Protein AF-A0A087TFD6-F1 (afdb_monomer_lite)

Secondary structure (DSSP, 8-state):
-HHHHHHHHHHHHH-TT-BHHHHHHHHHHHHSS---HHHHHHHHHHTT--PBPPP----SSS------

InterPro domains:
 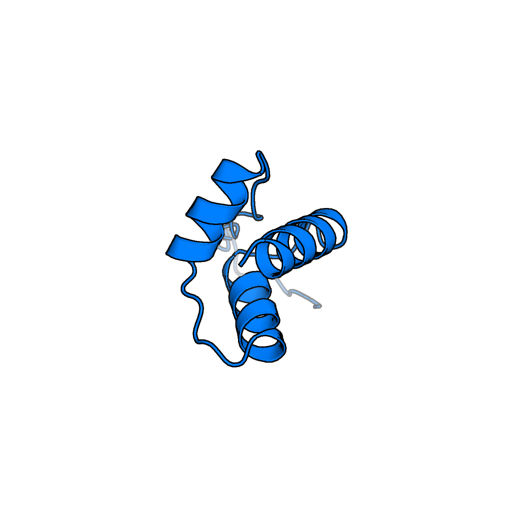 IPR002492 Transposase, Tc1-like [PF01498] (6-68)

Sequence (68 aa):
MPNEDQYLAVTAKRNRQSTASDLSRQLSSASGTTISRQTVYRRLGQIGLCARRPVRCVPLTATHCRLR

Radius of gyration: 14.44 Å; chains: 1; bounding box: 27×33×35 Å

Organism: Stegodyphus mimosarum (NCBI:txid407821)

pLDDT: mean 82.71, std 9.72, range [58.59, 91.88]

Foldseek 3Di:
DVVLLVVLVVVCVVCVQAALVRSQVVSCVVVVDRDDSVNSQVSCVVVVHDGDDDDPPPPPDPPDDDDD

Structure (mmCIF, N/CA/C/O backbone):
data_AF-A0A087TFD6-F1
#
_entry.id   AF-A0A087TFD6-F1
#
loop_
_atom_site.group_PDB
_atom_site.id
_atom_site.type_symbol
_atom_site.label_atom_id
_atom_site.label_alt_id
_atom_site.label_comp_id
_atom_site.label_asym_id
_atom_site.label_entity_id
_atom_site.label_seq_id
_atom_site.pdbx_PDB_ins_code
_atom_site.Cartn_x
_atom_site.Cartn_y
_atom_site.Cartn_z
_atom_site.occupancy
_atom_site.B_iso_or_equiv
_atom_site.auth_seq_id
_atom_site.auth_comp_id
_atom_site.auth_asym_id
_atom_site.auth_atom_id
_atom_site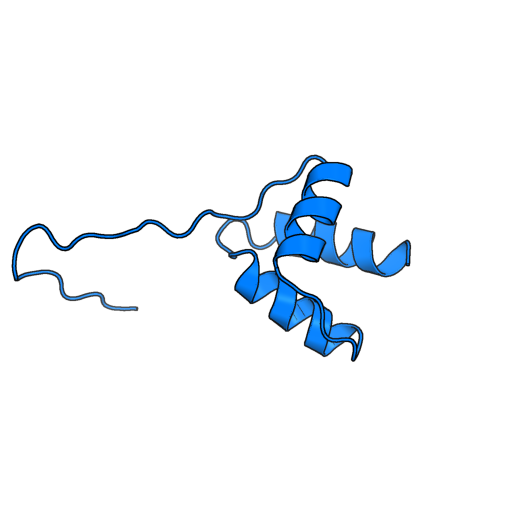.pdbx_PDB_model_num
ATOM 1 N N . MET A 1 1 ? -7.554 4.829 10.164 1.00 61.38 1 MET A N 1
ATOM 2 C CA . MET A 1 1 ? -7.185 5.615 11.365 1.00 61.38 1 MET A CA 1
ATOM 3 C C . MET A 1 1 ? -5.899 6.370 11.074 1.00 61.38 1 MET A C 1
ATOM 5 O O . MET A 1 1 ? -5.039 5.768 10.440 1.00 61.38 1 MET A O 1
ATOM 9 N N . PRO A 1 2 ? -5.723 7.622 11.532 1.00 68.00 2 PRO A N 1
ATOM 10 C CA . PRO A 1 2 ? -4.512 8.409 11.253 1.00 68.00 2 PRO A CA 1
ATOM 11 C C . PRO A 1 2 ? -3.208 7.668 11.604 1.00 68.00 2 PRO A C 1
ATOM 13 O O . PRO A 1 2 ? -2.206 7.785 10.903 1.00 68.00 2 PRO A O 1
ATOM 16 N N . ASN A 1 3 ? -3.255 6.826 12.642 1.00 80.38 3 ASN A N 1
ATOM 17 C CA . ASN A 1 3 ? -2.126 6.019 13.102 1.00 80.38 3 ASN A CA 1
ATOM 18 C C . ASN A 1 3 ? -1.711 4.911 12.113 1.00 80.38 3 ASN A C 1
ATOM 20 O O . ASN A 1 3 ? -0.529 4.614 11.964 1.00 80.38 3 ASN A O 1
ATOM 24 N N . GLU A 1 4 ? -2.671 4.307 11.405 1.00 78.94 4 GLU A N 1
ATOM 25 C CA . GLU A 1 4 ? -2.394 3.243 10.426 1.00 78.94 4 GLU A CA 1
ATOM 26 C C . GLU A 1 4 ? -1.688 3.795 9.191 1.00 78.94 4 GLU A C 1
ATOM 28 O O . GLU A 1 4 ? -0.816 3.138 8.629 1.00 78.94 4 GLU A O 1
ATOM 33 N N . ASP A 1 5 ? -2.055 5.006 8.776 1.00 84.88 5 ASP A N 1
ATOM 34 C CA . ASP A 1 5 ? -1.493 5.638 7.586 1.00 84.88 5 ASP A CA 1
ATOM 35 C C . ASP A 1 5 ? -0.071 6.146 7.864 1.00 84.88 5 ASP A C 1
ATOM 37 O O . ASP A 1 5 ? 0.806 6.032 7.007 1.00 84.88 5 ASP A O 1
ATOM 41 N N . GLN A 1 6 ? 0.206 6.589 9.097 1.00 87.00 6 GLN A N 1
ATOM 42 C CA . GLN A 1 6 ? 1.571 6.852 9.561 1.00 87.00 6 GLN A CA 1
ATOM 43 C C . GLN A 1 6 ? 2.417 5.574 9.610 1.00 87.00 6 GLN A C 1
ATOM 45 O O . GLN A 1 6 ? 3.534 5.559 9.086 1.00 87.00 6 GLN A O 1
ATOM 50 N N . TYR A 1 7 ? 1.887 4.485 10.179 1.00 87.00 7 TYR A N 1
ATOM 51 C CA . TYR A 1 7 ? 2.586 3.199 10.202 1.00 87.00 7 TYR A CA 1
ATOM 52 C C . TYR A 1 7 ? 2.866 2.686 8.784 1.00 87.00 7 TYR A C 1
ATOM 54 O O . TYR A 1 7 ? 3.980 2.251 8.480 1.00 87.00 7 TYR A O 1
ATOM 62 N N . LEU A 1 8 ? 1.888 2.806 7.884 1.00 87.2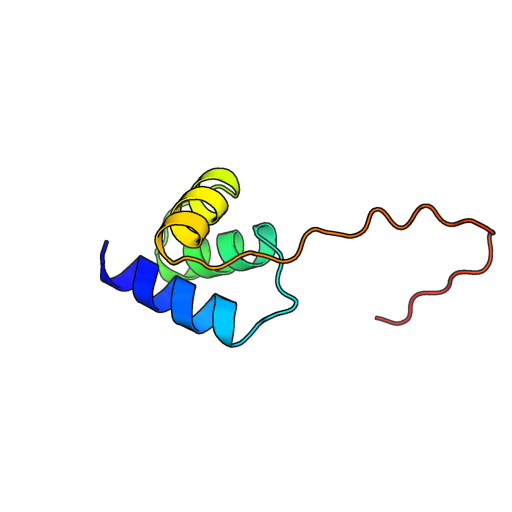5 8 LEU A N 1
ATOM 63 C CA . LEU A 1 8 ? 2.028 2.457 6.475 1.00 87.25 8 LEU A CA 1
ATOM 64 C C . LEU A 1 8 ? 3.099 3.311 5.787 1.00 87.25 8 LEU A C 1
ATOM 66 O O . LEU A 1 8 ? 3.944 2.765 5.079 1.00 87.25 8 LEU A O 1
ATOM 70 N N . ALA A 1 9 ? 3.119 4.624 6.022 1.00 89.44 9 ALA A N 1
ATOM 71 C CA . ALA A 1 9 ? 4.122 5.520 5.457 1.00 89.44 9 ALA A CA 1
ATOM 72 C C . ALA A 1 9 ? 5.544 5.153 5.910 1.00 89.44 9 ALA A C 1
ATOM 74 O O . ALA A 1 9 ? 6.456 5.075 5.085 1.00 89.44 9 ALA A O 1
ATOM 75 N N . VAL A 1 10 ? 5.740 4.893 7.206 1.00 90.56 10 VAL A N 1
ATOM 76 C CA . VAL A 1 10 ? 7.043 4.495 7.765 1.00 90.56 10 VAL A CA 1
ATOM 77 C C . VAL A 1 10 ? 7.484 3.146 7.201 1.00 90.56 10 VAL A C 1
ATOM 79 O O . VAL A 1 10 ? 8.628 2.996 6.768 1.00 90.56 10 VAL A O 1
ATOM 82 N N . THR A 1 11 ? 6.572 2.178 7.152 1.00 88.44 11 THR A N 1
ATOM 83 C CA . THR A 1 11 ? 6.862 0.815 6.693 1.00 88.44 11 THR A CA 1
ATOM 84 C C . THR A 1 11 ? 7.167 0.775 5.197 1.00 88.44 11 THR A C 1
ATOM 86 O O . THR A 1 11 ? 8.130 0.124 4.788 1.00 88.44 11 THR A O 1
ATOM 89 N N . ALA A 1 12 ? 6.423 1.531 4.383 1.00 87.19 12 ALA A N 1
ATOM 90 C CA . ALA A 1 12 ? 6.668 1.661 2.949 1.00 87.19 12 ALA A CA 1
ATOM 91 C C . ALA A 1 12 ? 7.990 2.387 2.650 1.00 87.19 12 ALA A C 1
ATOM 93 O O . ALA A 1 12 ? 8.732 1.978 1.759 1.00 87.19 12 ALA A O 1
ATOM 94 N N . LYS A 1 13 ? 8.331 3.432 3.420 1.00 87.31 13 LYS A N 1
ATOM 95 C CA . LYS A 1 13 ? 9.609 4.148 3.269 1.00 87.31 13 LYS A CA 1
ATOM 96 C C . LYS A 1 13 ? 10.812 3.285 3.655 1.00 87.31 13 LYS A C 1
ATOM 98 O O . LYS A 1 13 ? 11.831 3.346 2.970 1.00 87.31 13 LYS A O 1
ATOM 103 N N . ARG A 1 14 ? 10.698 2.481 4.721 1.00 88.62 14 ARG A N 1
ATOM 104 C CA . ARG A 1 14 ? 11.759 1.561 5.172 1.00 88.62 14 ARG A CA 1
ATOM 105 C C . ARG A 1 14 ? 11.949 0.378 4.223 1.00 88.62 14 ARG A C 1
ATOM 107 O O . ARG A 1 14 ? 13.081 -0.022 3.980 1.00 88.62 14 ARG A O 1
ATOM 114 N N . ASN A 1 15 ? 10.868 -0.142 3.644 1.00 84.00 15 ASN A N 1
ATOM 115 C CA . ASN A 1 15 ? 10.907 -1.323 2.786 1.00 84.00 15 ASN A CA 1
ATOM 116 C C . ASN A 1 15 ? 10.574 -0.978 1.329 1.00 84.00 15 ASN A C 1
ATOM 118 O O . ASN A 1 15 ? 9.560 -1.416 0.787 1.00 84.00 15 ASN A O 1
ATOM 122 N N . ARG A 1 16 ? 11.458 -0.225 0.659 1.00 78.69 16 ARG A N 1
ATOM 123 C CA . ARG A 1 16 ? 11.276 0.196 -0.750 1.00 78.69 16 ARG A CA 1
ATOM 124 C C . ARG A 1 16 ? 11.017 -0.959 -1.730 1.00 78.69 16 ARG A C 1
ATOM 126 O O . ARG A 1 16 ? 10.475 -0.735 -2.808 1.00 78.69 16 ARG A O 1
ATOM 133 N N . GLN A 1 17 ? 11.414 -2.183 -1.379 1.00 81.94 17 GLN A N 1
ATOM 134 C CA . GLN A 1 17 ? 11.189 -3.370 -2.205 1.00 81.94 17 GLN A CA 1
ATOM 135 C C . GLN A 1 17 ? 9.876 -4.115 -1.920 1.00 81.94 17 GLN A C 1
ATOM 137 O O . GLN A 1 17 ? 9.537 -5.021 -2.685 1.00 81.94 17 GLN A O 1
ATOM 142 N N . SER A 1 18 ? 9.140 -3.762 -0.863 1.00 86.19 18 SER A N 1
ATOM 143 C CA . SER A 1 18 ? 7.901 -4.446 -0.492 1.00 86.19 18 SER A CA 1
ATOM 144 C C . SER A 1 18 ? 6.786 -4.206 -1.505 1.00 86.19 18 SER A C 1
ATOM 146 O O . SER A 1 18 ? 6.596 -3.106 -2.035 1.00 86.19 18 SER A O 1
ATOM 148 N N . THR A 1 19 ? 6.015 -5.259 -1.758 1.00 89.25 19 THR A N 1
ATOM 149 C CA . THR A 1 19 ? 4.821 -5.192 -2.598 1.00 89.25 19 THR A CA 1
ATOM 150 C C . THR A 1 19 ? 3.600 -4.778 -1.776 1.00 89.25 19 THR A C 1
ATOM 152 O O . THR A 1 19 ? 3.587 -4.85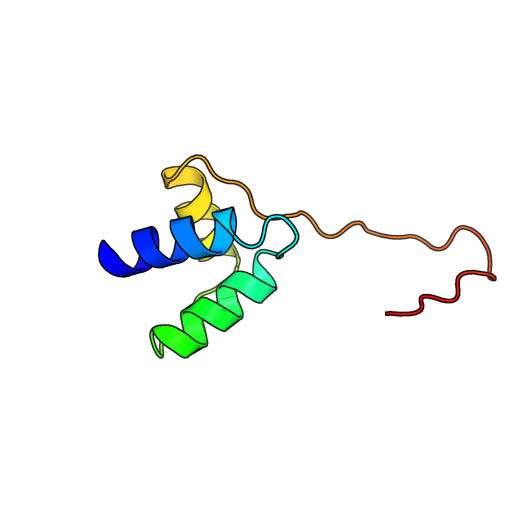4 -0.547 1.00 89.25 19 THR A O 1
ATOM 155 N N . ALA A 1 20 ? 2.517 -4.389 -2.455 1.00 90.25 20 ALA A N 1
ATOM 156 C CA . ALA A 1 20 ? 1.244 -4.103 -1.789 1.00 90.25 20 ALA A CA 1
ATOM 157 C C . ALA A 1 20 ? 0.692 -5.314 -1.009 1.00 90.25 20 ALA A C 1
ATOM 159 O O . ALA A 1 20 ? -0.048 -5.130 -0.046 1.00 90.25 20 ALA A O 1
ATOM 160 N N . SER A 1 21 ? 1.050 -6.542 -1.408 1.00 89.75 21 SER A N 1
ATOM 161 C CA . SER A 1 21 ? 0.685 -7.772 -0.695 1.00 89.75 21 SER A CA 1
ATOM 162 C C . SER A 1 21 ? 1.422 -7.900 0.637 1.00 89.75 21 SER A C 1
ATOM 164 O O . SER A 1 21 ? 0.814 -8.262 1.640 1.00 89.75 21 SER A O 1
ATOM 166 N N . ASP A 1 22 ? 2.716 -7.576 0.656 1.00 89.50 22 ASP A N 1
ATOM 167 C CA . ASP A 1 22 ? 3.539 -7.648 1.869 1.00 89.50 22 ASP A CA 1
ATOM 168 C C . ASP A 1 22 ? 3.076 -6.605 2.889 1.00 89.50 22 ASP A C 1
ATOM 170 O O . ASP A 1 22 ? 2.863 -6.923 4.058 1.00 89.50 22 ASP A O 1
ATOM 174 N N . LEU A 1 23 ? 2.817 -5.381 2.415 1.00 89.69 23 LEU A N 1
ATOM 175 C CA . LEU A 1 23 ? 2.282 -4.291 3.234 1.00 89.69 23 LEU A CA 1
ATOM 176 C C . LEU A 1 23 ? 0.877 -4.608 3.759 1.00 89.69 23 LEU A C 1
ATOM 178 O O . LEU A 1 23 ? 0.586 -4.350 4.922 1.00 89.69 23 LEU A O 1
ATOM 182 N N . SER A 1 24 ? 0.017 -5.200 2.925 1.00 91.25 24 SER A N 1
ATOM 183 C CA . SER A 1 24 ? -1.310 -5.680 3.333 1.00 91.25 24 SER A CA 1
ATOM 184 C C . SER A 1 24 ? -1.206 -6.705 4.461 1.00 91.25 24 SER A C 1
ATOM 186 O O . SER A 1 24 ? -1.935 -6.594 5.446 1.00 91.25 24 SER A O 1
ATOM 188 N N . ARG A 1 25 ? -0.268 -7.655 4.369 1.00 90.12 25 ARG A N 1
ATOM 189 C CA . ARG A 1 25 ? -0.050 -8.663 5.411 1.00 90.12 25 ARG A CA 1
ATOM 190 C C . ARG A 1 25 ? 0.442 -8.031 6.711 1.00 90.12 25 ARG A C 1
ATOM 192 O O . ARG A 1 25 ? -0.131 -8.309 7.754 1.00 90.12 25 ARG A O 1
ATOM 199 N N . GLN A 1 26 ? 1.433 -7.142 6.644 1.00 88.38 26 GLN A N 1
ATOM 200 C CA . GLN A 1 26 ? 1.956 -6.444 7.825 1.00 88.38 26 GLN A CA 1
ATOM 201 C C . GLN A 1 26 ? 0.893 -5.590 8.519 1.00 88.38 26 GLN A C 1
ATOM 203 O O . GLN A 1 26 ? 0.744 -5.669 9.735 1.00 88.38 26 GLN A O 1
ATOM 208 N N . LEU A 1 27 ? 0.123 -4.818 7.750 1.00 87.44 27 LEU A N 1
ATOM 209 C CA . LEU A 1 27 ? -0.989 -4.029 8.276 1.00 87.44 27 LEU A CA 1
ATOM 210 C C . LEU A 1 27 ? -2.073 -4.916 8.883 1.00 87.44 27 LEU A C 1
ATOM 212 O O . LEU A 1 27 ? -2.572 -4.607 9.956 1.00 87.44 27 LEU A O 1
ATOM 216 N N . SER A 1 28 ? -2.412 -6.031 8.233 1.00 89.50 28 SER A N 1
ATOM 217 C CA . SER A 1 28 ? -3.439 -6.931 8.760 1.00 89.50 28 SER A CA 1
ATOM 218 C C . SER A 1 28 ? -2.999 -7.595 10.064 1.00 89.50 28 SER A C 1
ATOM 220 O O . SER A 1 28 ? -3.800 -7.731 10.983 1.00 89.50 28 SER A O 1
ATOM 222 N N . SER A 1 29 ? -1.715 -7.947 10.180 1.00 88.44 29 SER A N 1
ATOM 223 C CA . SER A 1 29 ? -1.134 -8.469 11.418 1.00 88.44 29 SER A CA 1
ATOM 224 C C . SER A 1 29 ? -1.067 -7.424 12.534 1.00 88.44 29 SER A C 1
ATOM 226 O O . SER A 1 29 ? -1.292 -7.771 13.686 1.00 88.44 29 SER A O 1
ATOM 228 N N . ALA A 1 30 ? -0.771 -6.161 12.214 1.00 85.25 30 ALA A N 1
ATOM 229 C CA . ALA A 1 30 ? -0.657 -5.093 13.209 1.00 85.25 30 ALA A CA 1
ATOM 230 C C . ALA A 1 30 ? -2.021 -4.565 13.684 1.00 85.25 30 ALA A C 1
ATOM 232 O O . ALA A 1 30 ? -2.197 -4.283 14.865 1.00 85.25 30 ALA A O 1
ATOM 233 N N . SER A 1 31 ? -2.981 -4.429 12.767 1.00 83.25 31 SER A N 1
ATOM 234 C CA . SER A 1 31 ? -4.298 -3.842 13.035 1.00 83.25 31 SER A CA 1
ATOM 235 C C . SER A 1 31 ? -5.372 -4.878 13.379 1.00 83.25 31 SER A C 1
ATOM 237 O O . SER A 1 31 ? -6.477 -4.497 13.756 1.00 83.25 31 SER A O 1
ATOM 239 N N . GLY A 1 32 ? -5.109 -6.174 13.173 1.00 85.19 32 GLY A N 1
ATOM 240 C CA . GLY A 1 32 ? -6.101 -7.246 13.336 1.00 85.19 32 GLY A CA 1
ATOM 241 C C . GLY A 1 32 ? -7.244 -7.206 12.312 1.00 85.19 32 GLY A C 1
ATOM 242 O O . GLY A 1 32 ? -8.212 -7.953 12.430 1.00 85.19 32 GLY A O 1
ATOM 243 N N . THR A 1 33 ? -7.155 -6.340 11.301 1.00 85.94 33 THR A N 1
ATOM 244 C CA . THR A 1 33 ? -8.181 -6.156 10.272 1.00 85.94 33 THR A CA 1
ATOM 245 C C . THR A 1 33 ? -7.665 -6.628 8.924 1.00 85.94 33 THR A C 1
ATOM 247 O O . THR A 1 33 ? -6.525 -6.374 8.554 1.00 85.94 33 THR A O 1
ATOM 250 N N . THR A 1 34 ? -8.502 -7.315 8.147 1.00 88.44 34 THR A N 1
ATOM 251 C CA . THR A 1 34 ? -8.094 -7.758 6.808 1.00 88.44 34 THR A CA 1
ATOM 252 C C . THR A 1 34 ? -8.056 -6.558 5.864 1.00 88.44 34 THR A C 1
ATOM 254 O O . THR A 1 34 ? -9.091 -6.054 5.429 1.00 88.44 34 THR A O 1
ATOM 257 N N . ILE A 1 35 ? -6.853 -6.092 5.527 1.00 90.12 35 ILE A N 1
ATOM 258 C CA . ILE A 1 35 ? -6.652 -4.969 4.608 1.00 90.12 35 ILE A CA 1
ATOM 259 C C . ILE A 1 35 ? -6.378 -5.513 3.207 1.00 90.12 35 ILE A C 1
ATOM 261 O O . ILE A 1 35 ? -5.388 -6.207 2.979 1.00 90.12 35 ILE A O 1
ATOM 265 N N . SER A 1 36 ? -7.207 -5.156 2.225 1.00 90.44 36 SER A N 1
ATOM 266 C CA . SER A 1 36 ? -6.986 -5.557 0.831 1.00 90.44 36 SER A CA 1
ATOM 267 C C . SER A 1 36 ? -5.871 -4.749 0.154 1.00 90.44 36 SER A C 1
ATOM 269 O O . SER A 1 36 ? -5.613 -3.587 0.482 1.00 90.44 36 SER A O 1
ATOM 271 N N . ARG A 1 37 ? -5.257 -5.329 -0.887 1.00 90.50 37 ARG A N 1
ATOM 272 C CA . ARG A 1 37 ? -4.246 -4.646 -1.722 1.00 90.50 37 ARG A CA 1
ATOM 273 C C . ARG A 1 37 ? -4.758 -3.336 -2.323 1.00 90.50 37 ARG A C 1
ATOM 275 O O . ARG A 1 37 ? -4.007 -2.374 -2.426 1.00 90.50 37 ARG A O 1
ATOM 282 N N . GLN A 1 38 ? -6.030 -3.288 -2.713 1.00 91.88 38 GLN A N 1
ATOM 283 C CA . GLN A 1 38 ? -6.649 -2.093 -3.297 1.00 91.88 38 GLN A CA 1
ATOM 284 C C . GLN A 1 38 ? -6.708 -0.946 -2.284 1.00 91.88 38 GLN A C 1
ATOM 286 O O . GLN A 1 38 ? -6.435 0.203 -2.628 1.00 91.88 38 GLN A O 1
ATOM 291 N N . THR A 1 39 ? -7.006 -1.257 -1.022 1.00 91.56 39 THR A N 1
ATOM 292 C CA . THR A 1 39 ? -6.984 -0.269 0.060 1.00 91.56 39 THR A CA 1
ATOM 293 C C . THR A 1 39 ? -5.570 0.235 0.329 1.00 91.56 39 THR A C 1
ATOM 295 O O . THR A 1 39 ? -5.393 1.442 0.475 1.00 91.56 39 THR A O 1
ATOM 298 N N . VAL A 1 40 ? -4.558 -0.642 0.298 1.00 91.44 40 VAL A N 1
ATOM 299 C CA . VAL A 1 40 ? -3.144 -0.234 0.399 1.00 91.44 40 VAL A CA 1
ATOM 300 C C . VAL A 1 40 ? -2.768 0.729 -0.728 1.00 91.44 40 VAL A C 1
ATOM 302 O O . VAL A 1 40 ? -2.203 1.780 -0.453 1.00 91.44 40 VAL A O 1
ATOM 305 N N . TYR A 1 41 ? -3.124 0.430 -1.983 1.00 91.75 41 TYR A N 1
ATOM 306 C CA . TYR A 1 41 ? -2.835 1.328 -3.108 1.00 91.75 41 TYR A CA 1
ATOM 307 C C . TYR A 1 41 ? -3.471 2.707 -2.943 1.00 91.75 41 TYR A C 1
ATOM 309 O O . TYR A 1 41 ? -2.809 3.717 -3.167 1.00 91.75 41 TYR A O 1
ATOM 317 N N . ARG A 1 42 ? -4.740 2.751 -2.526 1.00 91.75 42 ARG A N 1
ATOM 318 C CA . ARG A 1 42 ? -5.465 4.008 -2.334 1.00 91.75 42 ARG A CA 1
ATOM 319 C C . ARG A 1 42 ? -4.837 4.853 -1.221 1.00 91.75 42 ARG A C 1
ATOM 321 O O . ARG A 1 42 ? -4.608 6.039 -1.429 1.00 91.75 42 ARG A O 1
ATOM 328 N N . ARG A 1 43 ? -4.486 4.229 -0.089 1.00 91.06 43 ARG A N 1
ATOM 329 C CA . ARG A 1 43 ? -3.816 4.897 1.041 1.00 91.06 43 ARG A CA 1
ATOM 330 C C . ARG A 1 43 ? -2.409 5.373 0.682 1.00 91.06 43 ARG A C 1
ATOM 332 O O . ARG A 1 43 ? -2.051 6.504 0.977 1.00 91.06 43 ARG A O 1
ATOM 339 N N . LEU A 1 44 ? -1.621 4.555 -0.015 1.00 91.19 44 LEU A N 1
ATOM 340 C CA . LEU A 1 44 ? -0.297 4.971 -0.484 1.00 91.19 44 LEU A CA 1
ATOM 341 C C . LEU A 1 44 ? -0.385 6.161 -1.448 1.00 91.19 44 LEU A C 1
ATOM 343 O O . LEU A 1 44 ? 0.392 7.100 -1.304 1.00 91.19 44 LEU A O 1
ATOM 347 N N . GLY A 1 45 ? -1.367 6.167 -2.356 1.00 90.94 45 GLY A N 1
ATOM 348 C CA . GLY A 1 45 ? -1.624 7.296 -3.253 1.00 90.94 45 GLY A CA 1
ATOM 349 C C . GLY A 1 45 ? -1.966 8.590 -2.509 1.00 90.94 45 GLY A C 1
ATOM 350 O O . GLY A 1 45 ? -1.451 9.643 -2.868 1.00 90.94 45 GLY A O 1
ATOM 351 N N . GLN A 1 46 ? -2.750 8.509 -1.429 1.00 90.25 46 GLN A N 1
ATOM 352 C CA . GLN A 1 46 ? -3.050 9.660 -0.562 1.00 90.25 46 GLN A CA 1
ATOM 353 C C . GLN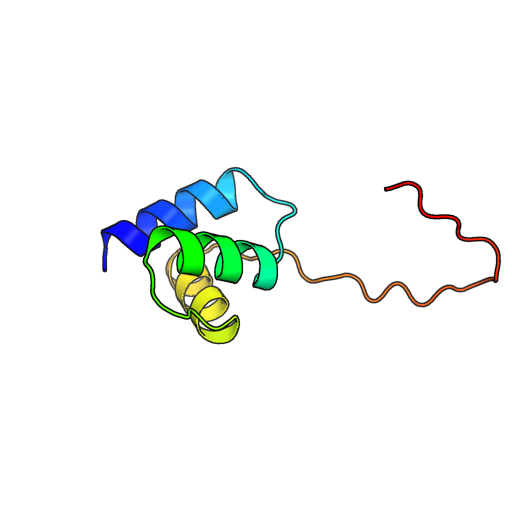 A 1 46 ? -1.798 10.232 0.120 1.00 90.25 46 GLN A C 1
ATOM 355 O O . GLN A 1 46 ? -1.715 11.433 0.348 1.00 90.25 46 GLN A O 1
ATOM 360 N N . ILE A 1 47 ? -0.814 9.381 0.420 1.00 90.06 47 ILE A N 1
ATOM 361 C CA . ILE A 1 47 ? 0.454 9.759 1.065 1.00 90.06 47 ILE A CA 1
ATOM 362 C C . ILE A 1 47 ? 1.518 10.165 0.016 1.00 90.06 47 ILE A C 1
ATOM 364 O O . ILE A 1 47 ? 2.613 10.600 0.370 1.00 90.06 47 ILE A O 1
ATOM 368 N N . GLY A 1 48 ? 1.230 10.024 -1.283 1.00 90.31 48 GLY A N 1
ATOM 369 C CA . GLY A 1 48 ? 2.190 10.285 -2.362 1.00 90.31 48 GLY A CA 1
ATOM 370 C C . GLY A 1 48 ? 3.293 9.225 -2.480 1.00 90.31 48 GLY A C 1
ATOM 371 O O . GLY A 1 48 ? 4.375 9.501 -2.991 1.00 90.31 48 GLY A O 1
ATOM 372 N N . LEU A 1 49 ? 3.045 8.009 -1.988 1.00 89.31 49 LEU A N 1
ATOM 373 C CA . LEU A 1 49 ? 3.968 6.877 -2.061 1.00 89.31 49 LEU A CA 1
ATOM 374 C C . LEU A 1 49 ? 3.467 5.821 -3.050 1.00 89.31 49 LEU A C 1
ATOM 376 O O . LEU A 1 49 ? 2.278 5.714 -3.345 1.00 89.31 49 LEU A O 1
ATOM 380 N N . CYS A 1 50 ? 4.381 4.981 -3.532 1.00 86.19 50 CYS A N 1
ATOM 381 C CA . CYS A 1 50 ? 4.055 3.846 -4.385 1.00 86.19 50 CYS A CA 1
ATOM 382 C C . CYS A 1 50 ? 4.637 2.548 -3.813 1.00 86.19 50 CYS A C 1
ATOM 384 O O . CYS A 1 50 ? 5.744 2.519 -3.278 1.00 86.19 50 CYS A O 1
ATOM 386 N N . ALA A 1 51 ? 3.874 1.460 -3.919 1.00 86.19 51 ALA A N 1
ATOM 387 C CA . ALA A 1 51 ? 4.387 0.124 -3.637 1.00 86.19 51 ALA A CA 1
ATOM 388 C C . ALA A 1 51 ? 5.108 -0.425 -4.869 1.00 86.19 51 ALA A C 1
ATOM 390 O O . ALA A 1 51 ? 4.723 -0.130 -6.008 1.00 86.19 51 ALA A O 1
ATOM 391 N N . ARG A 1 52 ? 6.096 -1.298 -4.651 1.00 86.69 52 ARG A N 1
ATOM 392 C CA . ARG A 1 52 ? 6.764 -1.993 -5.750 1.00 86.69 52 ARG A CA 1
ATOM 393 C C . ARG A 1 52 ? 5.736 -2.785 -6.559 1.00 86.69 52 ARG A C 1
ATOM 395 O O . ARG A 1 52 ? 4.943 -3.556 -6.008 1.00 86.69 52 ARG A O 1
ATOM 402 N N . ARG A 1 53 ? 5.767 -2.623 -7.883 1.00 83.38 53 ARG A N 1
ATOM 403 C CA . ARG A 1 53 ? 5.035 -3.499 -8.800 1.00 83.38 53 ARG A CA 1
ATOM 404 C C . ARG A 1 53 ? 5.835 -4.790 -8.986 1.00 83.38 53 ARG A C 1
ATOM 406 O O . ARG A 1 53 ? 7.019 -4.705 -9.314 1.00 83.38 53 ARG A O 1
ATOM 413 N N . PRO A 1 54 ? 5.237 -5.972 -8.766 1.00 72.56 54 PRO A N 1
ATOM 414 C CA . PRO A 1 54 ? 5.923 -7.222 -9.046 1.00 72.56 54 PRO A CA 1
ATOM 415 C C . PRO A 1 54 ? 6.277 -7.272 -10.532 1.00 72.56 54 PRO A C 1
ATOM 417 O O . PRO A 1 54 ? 5.427 -7.044 -11.395 1.00 72.56 54 PRO A O 1
ATOM 420 N N . VAL A 1 55 ? 7.544 -7.553 -10.825 1.00 73.88 55 VAL A N 1
ATOM 421 C CA . VAL A 1 55 ? 7.993 -7.784 -12.196 1.00 73.88 55 VAL A CA 1
ATOM 422 C C . VAL A 1 55 ? 7.416 -9.127 -12.630 1.00 73.88 55 VAL A C 1
ATOM 424 O O . VAL A 1 55 ? 7.651 -10.145 -11.976 1.00 73.88 55 VAL A O 1
ATOM 427 N N . ARG A 1 56 ? 6.658 -9.153 -13.731 1.00 71.75 56 ARG A N 1
ATOM 428 C CA . ARG A 1 56 ? 6.356 -10.406 -14.429 1.00 71.75 56 ARG A CA 1
ATOM 429 C C . ARG A 1 56 ? 7.650 -10.867 -15.095 1.00 71.75 56 ARG A C 1
ATOM 431 O O . ARG A 1 56 ? 7.903 -10.538 -16.246 1.00 71.75 56 ARG A O 1
ATOM 438 N N . CYS A 1 57 ? 8.506 -11.564 -14.353 1.00 66.62 57 CYS A N 1
ATOM 439 C CA . CYS A 1 57 ? 9.638 -12.262 -14.951 1.00 66.62 57 CYS A CA 1
ATOM 440 C C . CYS A 1 57 ? 9.069 -13.395 -15.810 1.00 66.62 57 CYS A C 1
ATOM 442 O O . CYS A 1 57 ? 8.772 -14.462 -15.277 1.00 66.62 57 CYS A O 1
ATOM 444 N N . VAL A 1 58 ? 8.877 -13.153 -17.106 1.00 70.81 58 VAL A N 1
ATOM 445 C CA . VAL A 1 58 ? 8.720 -14.234 -18.082 1.00 70.81 58 VAL A CA 1
ATOM 446 C C . VAL A 1 58 ? 10.120 -14.822 -18.265 1.00 70.81 58 VAL A C 1
ATOM 448 O O . VAL A 1 58 ? 11.010 -14.086 -18.692 1.00 70.81 58 VAL A O 1
ATOM 451 N N . PRO A 1 59 ? 10.382 -16.076 -17.861 1.00 68.81 59 PRO A N 1
ATOM 452 C CA . PRO A 1 59 ? 11.690 -16.676 -18.084 1.00 68.81 59 PRO A CA 1
ATOM 453 C C . PRO A 1 59 ? 11.918 -16.798 -19.594 1.00 68.81 59 PRO A C 1
ATOM 455 O O . PRO A 1 59 ? 11.157 -17.475 -20.279 1.00 68.81 59 PRO A O 1
ATOM 458 N N . LEU A 1 60 ? 12.933 -16.102 -20.111 1.00 73.88 60 LEU A N 1
ATOM 459 C CA . LEU A 1 60 ? 13.240 -16.080 -21.546 1.00 73.88 60 LEU A CA 1
ATOM 460 C C . LEU A 1 60 ? 14.106 -17.264 -21.998 1.00 73.88 60 LEU A C 1
ATOM 462 O O . LEU A 1 60 ? 14.256 -17.469 -23.194 1.00 73.88 60 LEU A O 1
ATOM 466 N N . THR A 1 61 ? 14.611 -18.075 -21.068 1.00 67.31 61 THR A N 1
ATOM 467 C CA . THR A 1 61 ? 15.297 -19.352 -21.312 1.00 67.31 61 THR A CA 1
ATOM 468 C C . THR A 1 61 ? 15.279 -20.197 -20.031 1.00 67.31 61 THR A C 1
ATOM 470 O O . THR A 1 61 ? 15.109 -19.668 -18.930 1.00 67.31 61 THR A O 1
ATOM 473 N N . ALA A 1 62 ? 15.435 -21.520 -20.163 1.00 65.50 62 ALA A N 1
ATOM 474 C CA . ALA A 1 62 ? 15.290 -22.503 -19.076 1.00 65.50 62 ALA A CA 1
ATOM 475 C C . ALA A 1 62 ? 16.327 -22.386 -17.937 1.00 65.50 62 ALA A C 1
ATOM 477 O O . ALA A 1 62 ? 16.223 -23.088 -16.933 1.00 65.50 62 ALA A O 1
ATOM 478 N N . THR A 1 63 ? 17.303 -21.486 -18.046 1.00 66.12 63 THR A N 1
ATOM 479 C CA . THR A 1 63 ? 18.395 -21.351 -17.079 1.00 66.12 63 THR A CA 1
ATOM 480 C C . THR A 1 63 ? 18.206 -20.096 -16.234 1.00 66.12 63 THR A C 1
ATOM 482 O O . THR A 1 63 ? 18.899 -19.098 -16.402 1.00 66.12 63 THR A O 1
ATOM 485 N N . HIS A 1 64 ? 17.247 -20.120 -15.309 1.00 63.56 64 HIS A N 1
ATOM 486 C CA . HIS A 1 64 ? 17.121 -19.058 -14.309 1.00 63.56 64 HIS A CA 1
ATOM 487 C C . HIS A 1 64 ? 16.889 -19.638 -12.909 1.00 63.56 64 HIS A C 1
ATOM 489 O O . HIS A 1 64 ? 15.780 -19.604 -12.368 1.00 63.56 64 HIS A O 1
ATOM 495 N N . CYS A 1 65 ? 17.964 -20.152 -12.303 1.00 65.88 65 CYS A N 1
ATOM 496 C CA . CYS A 1 65 ? 18.010 -20.445 -10.872 1.00 65.88 65 CYS A CA 1
ATOM 497 C C . CYS A 1 65 ? 17.970 -19.131 -10.081 1.00 65.88 65 CYS A C 1
ATOM 499 O O . CYS A 1 65 ? 18.923 -18.355 -10.100 1.00 65.88 65 CYS A O 1
ATOM 501 N N . ARG A 1 66 ? 16.870 -18.884 -9.363 1.00 62.09 66 ARG A N 1
ATOM 502 C CA . ARG A 1 66 ? 16.818 -17.857 -8.313 1.00 62.09 66 ARG A CA 1
ATOM 503 C C . ARG A 1 66 ? 17.259 -18.481 -7.002 1.00 62.09 66 ARG A C 1
ATOM 505 O O . ARG A 1 66 ? 16.478 -19.199 -6.3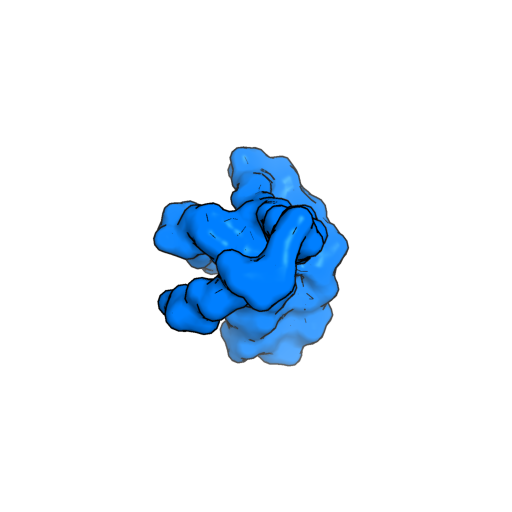84 1.00 62.09 66 ARG A O 1
ATOM 512 N N . LEU A 1 67 ? 18.479 -18.178 -6.574 1.00 58.59 67 LEU A N 1
ATOM 513 C CA . LEU A 1 67 ? 18.742 -18.110 -5.142 1.00 58.59 67 LEU A CA 1
ATOM 514 C C . LEU A 1 67 ? 18.136 -16.804 -4.606 1.00 58.59 67 LEU A C 1
ATOM 516 O O . LEU A 1 67 ? 18.012 -15.816 -5.328 1.00 58.59 67 LEU A O 1
ATOM 520 N N . ARG A 1 68 ? 17.635 -16.938 -3.385 1.00 63.03 68 ARG A N 1
ATOM 521 C CA . ARG A 1 68 ? 16.492 -16.272 -2.755 1.00 63.03 68 ARG A CA 1
ATOM 522 C C . ARG A 1 68 ? 16.620 -14.764 -2.558 1.00 63.03 68 ARG A C 1
ATOM 524 O O . ARG A 1 68 ? 17.710 -14.321 -2.147 1.00 63.03 68 ARG A O 1
#